Protein AF-A0A521UE80-F1 (afdb_monomer_lite)

Structure (mmCIF, N/CA/C/O backbone):
data_AF-A0A521UE80-F1
#
_entry.id   AF-A0A521UE80-F1
#
loop_
_atom_site.group_PDB
_atom_site.id
_atom_site.type_symbol
_atom_site.label_atom_id
_atom_site.label_alt_id
_atom_site.label_comp_id
_atom_site.label_asym_id
_atom_site.label_entity_id
_atom_site.label_seq_id
_atom_site.pdbx_PDB_ins_code
_atom_site.Cartn_x
_atom_site.Cartn_y
_atom_site.Cartn_z
_atom_site.occupancy
_atom_site.B_iso_or_equiv
_atom_site.auth_seq_id
_atom_site.auth_comp_id
_atom_site.auth_asym_id
_atom_site.auth_atom_id
_atom_site.pdbx_PDB_model_num
ATOM 1 N N . MET A 1 1 ? 1.026 -12.542 -20.768 1.00 63.84 1 MET A N 1
ATOM 2 C CA . MET A 1 1 ? 2.458 -12.215 -20.539 1.00 63.84 1 MET A CA 1
ATOM 3 C C . MET A 1 1 ? 3.166 -12.193 -21.884 1.00 63.84 1 MET A C 1
ATOM 5 O O . MET A 1 1 ? 2.679 -12.837 -22.796 1.00 63.84 1 MET A O 1
ATOM 9 N N . CYS A 1 2 ? 4.271 -11.458 -22.029 1.00 78.62 2 CYS A N 1
ATOM 10 C CA . CYS A 1 2 ? 4.965 -11.307 -23.316 1.00 78.62 2 CYS A CA 1
ATOM 11 C C . CYS A 1 2 ? 5.763 -12.543 -23.753 1.00 78.62 2 CYS A C 1
ATOM 13 O O . CYS A 1 2 ? 6.238 -12.555 -24.875 1.00 78.62 2 CYS A O 1
ATOM 15 N N . GLY A 1 3 ? 5.948 -13.547 -22.889 1.00 82.38 3 GLY A N 1
ATOM 16 C CA . GLY A 1 3 ? 6.651 -14.791 -23.226 1.00 82.38 3 GLY A CA 1
ATOM 17 C C . GLY A 1 3 ? 8.172 -14.670 -23.409 1.00 82.38 3 GLY A C 1
ATOM 18 O O . GLY A 1 3 ? 8.773 -15.603 -23.921 1.00 82.38 3 GLY A O 1
ATOM 19 N N . GLY A 1 4 ? 8.795 -13.539 -23.057 1.00 85.44 4 GLY A N 1
ATOM 20 C CA . GLY A 1 4 ? 10.260 -13.382 -22.989 1.00 85.44 4 GLY A CA 1
ATOM 21 C C . GLY A 1 4 ? 10.816 -13.608 -21.578 1.00 85.44 4 GLY A C 1
ATOM 22 O O . GLY A 1 4 ? 10.038 -13.725 -20.620 1.00 85.44 4 GLY A O 1
ATOM 23 N N . ARG A 1 5 ? 12.150 -13.641 -21.433 1.00 90.81 5 ARG A N 1
ATOM 24 C CA . ARG A 1 5 ? 12.807 -13.759 -20.122 1.00 90.81 5 ARG A CA 1
ATOM 25 C C . ARG A 1 5 ? 12.512 -12.509 -19.295 1.00 90.81 5 ARG A C 1
ATOM 27 O O . ARG A 1 5 ? 12.363 -11.399 -19.806 1.00 90.81 5 ARG A O 1
ATOM 34 N N . LEU A 1 6 ? 12.404 -12.696 -17.983 1.00 92.81 6 LEU A N 1
ATOM 35 C CA . LEU A 1 6 ? 12.147 -11.615 -17.040 1.00 92.81 6 LEU A CA 1
ATOM 36 C C . LEU A 1 6 ? 13.451 -11.164 -16.371 1.00 92.81 6 LEU A C 1
ATOM 38 O O . LEU A 1 6 ? 14.075 -11.938 -15.647 1.00 92.81 6 LEU A O 1
ATOM 42 N N . HIS A 1 7 ? 13.828 -9.898 -16.560 1.00 91.25 7 HIS A N 1
ATOM 43 C CA . HIS A 1 7 ? 14.944 -9.266 -15.850 1.00 91.25 7 HIS A CA 1
ATOM 44 C C . HIS A 1 7 ? 14.459 -8.479 -14.635 1.00 91.25 7 HIS A C 1
ATOM 46 O O . HIS A 1 7 ? 13.379 -7.882 -14.645 1.00 91.25 7 HIS A O 1
ATOM 52 N N . ARG A 1 8 ? 15.275 -8.454 -13.572 1.00 93.06 8 ARG A N 1
ATOM 53 C CA . ARG A 1 8 ? 15.002 -7.661 -12.366 1.00 93.06 8 ARG A CA 1
ATOM 54 C C . ARG A 1 8 ? 14.952 -6.178 -12.731 1.00 93.06 8 ARG A C 1
ATOM 56 O O . ARG A 1 8 ? 15.932 -5.617 -13.200 1.00 93.06 8 ARG A O 1
ATOM 63 N N . ALA A 1 9 ? 13.824 -5.536 -12.455 1.00 92.56 9 ALA A N 1
ATOM 64 C CA . ALA A 1 9 ? 13.561 -4.148 -12.820 1.00 92.56 9 ALA A CA 1
ATOM 65 C C . ALA A 1 9 ? 12.921 -3.382 -11.651 1.00 92.56 9 ALA A C 1
ATOM 67 O O . ALA A 1 9 ? 11.844 -2.790 -11.785 1.00 92.56 9 ALA A O 1
ATOM 68 N N . ASN A 1 10 ? 13.570 -3.418 -10.483 1.00 92.69 10 ASN A N 1
ATOM 69 C CA . ASN A 1 10 ? 13.118 -2.717 -9.279 1.00 92.69 10 ASN A CA 1
ATOM 70 C C . ASN A 1 10 ? 13.086 -1.201 -9.505 1.00 92.69 10 ASN A C 1
ATOM 72 O O . ASN A 1 10 ? 13.995 -0.649 -10.119 1.00 92.69 10 ASN A O 1
ATOM 76 N N . TYR A 1 11 ? 12.086 -0.513 -8.959 1.00 90.06 11 TYR A N 1
ATOM 77 C CA . TYR A 1 11 ? 11.921 0.929 -9.163 1.00 90.06 11 TYR A CA 1
ATOM 78 C C . TYR A 1 11 ? 11.484 1.648 -7.879 1.00 90.06 11 TYR A C 1
ATOM 80 O O . TYR A 1 11 ? 10.859 1.022 -7.014 1.00 90.06 11 TYR A O 1
ATOM 88 N N . PRO A 1 12 ? 11.811 2.944 -7.720 1.00 90.00 12 PRO A N 1
ATOM 89 C CA . PRO A 1 12 ? 11.446 3.700 -6.530 1.00 90.00 12 PRO A CA 1
ATOM 90 C C . PRO A 1 12 ? 9.928 3.856 -6.417 1.00 90.00 12 PRO A C 1
ATOM 92 O O . PRO A 1 12 ? 9.208 4.077 -7.396 1.00 90.00 12 PRO A O 1
ATOM 95 N N . ARG A 1 13 ? 9.419 3.736 -5.196 1.00 88.44 13 ARG A N 1
ATOM 96 C CA . ARG A 1 13 ? 8.014 3.936 -4.867 1.00 88.44 13 ARG A CA 1
ATOM 97 C C . ARG A 1 13 ? 7.908 4.392 -3.421 1.00 88.44 13 ARG A C 1
ATOM 99 O O . ARG A 1 13 ? 8.268 3.639 -2.531 1.00 88.44 13 ARG A O 1
ATOM 106 N N . LYS A 1 14 ? 7.381 5.595 -3.184 1.00 83.94 14 LYS A N 1
ATOM 107 C CA . LYS A 1 14 ? 7.153 6.121 -1.830 1.00 83.94 14 LYS A CA 1
ATOM 108 C C . LYS A 1 14 ? 5.941 5.417 -1.200 1.00 83.94 14 LYS A C 1
ATOM 110 O O . LYS A 1 14 ? 4.820 5.665 -1.665 1.00 83.94 14 LYS A O 1
ATOM 115 N N . PRO A 1 15 ? 6.120 4.533 -0.201 1.00 81.88 15 PRO A N 1
ATOM 116 C CA . PRO A 1 15 ? 4.988 3.913 0.461 1.00 81.88 15 PRO A CA 1
ATOM 117 C C . PRO A 1 15 ? 4.237 4.962 1.289 1.00 81.88 15 PRO A C 1
ATOM 119 O O . PRO A 1 15 ? 4.838 5.759 2.006 1.00 81.88 15 PRO A O 1
ATOM 122 N N . ARG A 1 16 ? 2.908 4.979 1.195 1.00 78.19 16 ARG A N 1
ATOM 123 C CA . ARG A 1 16 ? 2.048 5.745 2.106 1.00 78.19 16 ARG A CA 1
ATOM 124 C C . ARG A 1 16 ? 1.679 4.850 3.282 1.00 78.19 16 ARG A C 1
ATOM 126 O O . ARG A 1 16 ? 1.324 3.691 3.068 1.00 78.19 16 ARG A O 1
ATOM 133 N N . GLY A 1 17 ? 1.713 5.386 4.498 1.00 69.19 17 GLY A N 1
ATOM 134 C CA . GLY A 1 17 ? 1.419 4.592 5.689 1.00 69.19 17 GLY A CA 1
ATOM 135 C C . GLY A 1 17 ? 2.582 3.735 6.178 1.00 69.19 17 GLY A C 1
ATOM 136 O O . GLY A 1 17 ? 2.338 2.749 6.850 1.00 69.19 17 GLY A O 1
ATOM 137 N N . SER A 1 18 ? 3.823 4.034 5.796 1.00 73.56 18 SER A N 1
ATOM 138 C CA . SER A 1 18 ? 4.993 3.311 6.302 1.00 73.56 18 SER A CA 1
ATOM 139 C C . SER A 1 18 ? 5.451 3.948 7.614 1.00 73.56 18 SER A C 1
ATOM 141 O O . SER A 1 18 ? 5.783 5.134 7.579 1.00 73.56 18 SER A O 1
ATOM 143 N N . PRO A 1 19 ? 5.499 3.216 8.744 1.00 68.81 19 PRO A N 1
ATOM 144 C CA . PRO A 1 19 ? 6.182 3.689 9.944 1.00 68.81 19 PRO A CA 1
ATOM 145 C C . PRO A 1 19 ? 7.617 4.107 9.620 1.00 68.81 19 PRO A C 1
ATOM 147 O O . PRO A 1 19 ? 8.273 3.453 8.807 1.00 68.81 19 PRO A O 1
ATOM 150 N N . ALA A 1 20 ? 8.116 5.154 10.280 1.00 70.31 20 ALA A N 1
ATOM 151 C CA . ALA A 1 20 ? 9.488 5.637 10.092 1.00 70.31 20 ALA A CA 1
ATOM 152 C C . ALA A 1 20 ? 10.551 4.563 10.402 1.00 70.31 20 ALA A C 1
ATOM 154 O O . ALA A 1 20 ? 11.634 4.586 9.833 1.00 70.31 20 ALA A O 1
ATOM 155 N N . ALA A 1 21 ? 10.212 3.587 11.252 1.00 69.44 21 ALA A N 1
ATOM 156 C CA . ALA A 1 21 ? 11.067 2.449 11.585 1.00 69.44 21 ALA A CA 1
ATOM 157 C C . ALA A 1 21 ? 11.296 1.471 10.414 1.00 69.44 21 ALA A C 1
ATOM 159 O O . ALA A 1 21 ? 12.202 0.642 10.472 1.00 69.44 21 ALA A O 1
ATOM 160 N N . LEU A 1 22 ? 10.481 1.525 9.354 1.00 70.69 22 LEU A N 1
ATOM 161 C CA . LEU A 1 22 ? 10.716 0.713 8.164 1.00 70.69 22 LEU A CA 1
ATOM 162 C C . LEU A 1 22 ? 11.816 1.370 7.326 1.00 70.69 22 LEU A C 1
ATOM 164 O O . LEU A 1 22 ? 11.622 2.446 6.767 1.00 70.69 22 LEU A O 1
ATOM 168 N N . GLY A 1 23 ? 12.969 0.701 7.256 1.00 76.94 23 GLY A N 1
ATOM 169 C CA . GLY A 1 23 ? 14.173 1.192 6.589 1.00 76.94 23 GLY A CA 1
ATOM 170 C C . GLY A 1 23 ? 14.006 1.543 5.098 1.00 76.94 23 GLY A C 1
ATOM 171 O O . GLY A 1 23 ? 12.981 1.246 4.470 1.00 76.94 23 GLY A O 1
ATOM 172 N N . PRO A 1 24 ? 15.045 2.143 4.489 1.00 79.50 24 PRO A N 1
ATOM 173 C CA . PRO A 1 24 ? 14.976 2.780 3.169 1.00 79.50 24 PRO A CA 1
ATOM 174 C C . PRO A 1 24 ? 14.596 1.820 2.041 1.00 79.50 24 PRO A C 1
ATOM 176 O O . PRO A 1 24 ? 14.010 2.238 1.038 1.00 79.50 24 PRO A O 1
ATOM 179 N N . ASP A 1 25 ? 14.851 0.522 2.215 1.00 81.31 25 ASP A N 1
ATOM 180 C CA . ASP A 1 25 ? 14.497 -0.487 1.230 1.00 81.31 25 ASP A CA 1
ATOM 181 C C . ASP A 1 25 ? 13.013 -0.404 0.854 1.00 81.31 25 ASP A C 1
ATOM 183 O O . ASP A 1 25 ? 12.656 -0.645 -0.309 1.00 81.31 25 ASP A O 1
ATOM 187 N N . TYR A 1 26 ? 12.121 -0.091 1.805 1.00 81.62 26 TYR A N 1
ATOM 188 C CA . TYR A 1 26 ? 10.669 -0.029 1.579 1.00 81.62 26 TYR A CA 1
ATOM 189 C C . TYR A 1 26 ? 10.262 1.076 0.591 1.00 81.62 26 TYR A C 1
ATOM 191 O O . TYR A 1 26 ? 9.153 1.042 0.058 1.00 81.62 26 TYR A O 1
ATOM 199 N N . GLY A 1 27 ? 11.189 1.978 0.252 1.00 86.06 27 GLY A N 1
ATOM 200 C CA . GLY A 1 27 ? 11.088 2.932 -0.848 1.00 86.06 27 GLY A CA 1
ATOM 201 C C . GLY A 1 27 ? 11.277 2.335 -2.249 1.00 86.06 27 GLY A C 1
ATOM 202 O O . GLY A 1 27 ? 11.250 3.082 -3.225 1.00 86.06 27 GLY A O 1
ATOM 203 N N . ARG A 1 28 ? 11.479 1.017 -2.401 1.00 88.88 28 ARG A N 1
ATOM 204 C CA . ARG A 1 28 ? 11.637 0.338 -3.704 1.00 88.88 28 ARG A CA 1
ATOM 205 C C . ARG A 1 28 ? 10.597 -0.763 -3.888 1.00 88.88 28 ARG A C 1
ATOM 207 O O . ARG A 1 28 ? 10.424 -1.619 -3.020 1.00 88.88 28 ARG A O 1
ATOM 214 N N . ARG A 1 29 ? 9.937 -0.788 -5.050 1.00 90.19 29 ARG A N 1
ATOM 215 C CA . ARG A 1 29 ? 9.034 -1.869 -5.469 1.00 90.19 29 ARG A CA 1
ATOM 216 C C . ARG A 1 29 ? 9.795 -2.880 -6.314 1.00 90.19 29 ARG A C 1
ATOM 218 O O . ARG A 1 29 ? 10.443 -2.512 -7.295 1.00 90.19 29 ARG A O 1
ATOM 225 N N . PHE A 1 30 ? 9.700 -4.150 -5.930 1.00 90.88 30 PHE A N 1
ATOM 226 C CA . PHE A 1 30 ? 10.292 -5.243 -6.692 1.00 90.88 30 PHE A CA 1
ATOM 227 C C . PHE A 1 30 ? 9.412 -5.584 -7.886 1.00 90.88 30 PHE A C 1
ATOM 229 O O . PHE A 1 30 ? 8.190 -5.650 -7.767 1.00 90.88 30 PHE A O 1
ATOM 236 N N . SER A 1 31 ? 10.028 -5.717 -9.053 1.00 91.81 31 SER A N 1
ATOM 237 C CA . SER A 1 31 ? 9.326 -5.892 -10.320 1.00 91.81 31 SER A CA 1
ATOM 238 C C . SE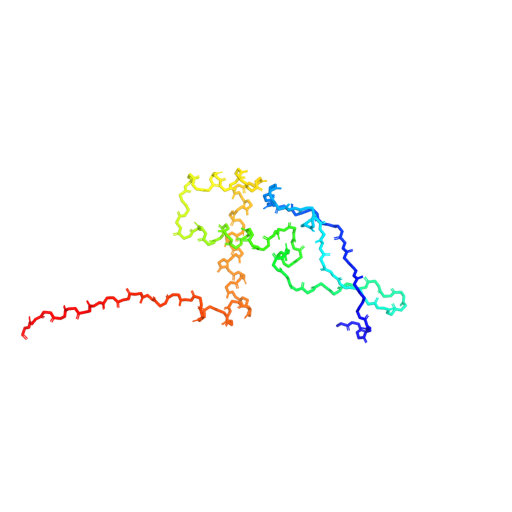R A 1 31 ? 10.260 -6.504 -11.353 1.00 91.81 31 SER A C 1
ATOM 240 O O . SER A 1 31 ? 11.480 -6.484 -11.177 1.00 91.81 31 SER A O 1
ATOM 242 N N . PHE A 1 32 ? 9.680 -6.999 -12.439 1.00 92.75 32 PHE A N 1
ATOM 243 C CA . PHE A 1 32 ? 10.411 -7.527 -13.578 1.00 92.75 32 PHE A CA 1
ATOM 244 C C . PHE A 1 32 ? 10.016 -6.802 -14.863 1.00 92.75 32 PHE A C 1
ATOM 246 O O . PHE A 1 32 ? 8.871 -6.357 -14.987 1.00 92.75 32 PHE A O 1
ATOM 253 N N . CYS A 1 33 ? 10.934 -6.697 -15.823 1.00 92.00 33 CYS A N 1
ATOM 254 C CA . CYS A 1 33 ? 10.614 -6.311 -17.198 1.00 92.00 33 CYS A CA 1
ATOM 255 C C . CYS A 1 33 ? 10.941 -7.450 -18.161 1.00 92.00 33 CYS A C 1
ATOM 257 O O . CYS A 1 33 ? 11.751 -8.322 -17.850 1.00 92.00 33 CYS A O 1
ATOM 259 N N . CYS A 1 34 ? 10.274 -7.437 -19.310 1.00 91.38 34 CYS A N 1
ATOM 260 C CA . CYS A 1 34 ? 10.607 -8.330 -20.410 1.00 91.38 34 CYS A CA 1
ATOM 261 C C . CYS A 1 34 ? 11.963 -7.939 -21.015 1.00 91.38 34 CYS A C 1
ATOM 263 O O . CYS A 1 34 ? 12.278 -6.751 -21.069 1.00 91.38 34 CYS A O 1
ATOM 265 N N . ASP A 1 35 ? 12.722 -8.931 -21.464 1.00 88.50 35 ASP A N 1
ATOM 266 C CA . ASP A 1 35 ? 13.994 -8.781 -22.182 1.00 88.50 35 ASP A CA 1
ATOM 267 C C . ASP A 1 35 ? 13.845 -8.471 -23.678 1.00 88.50 35 ASP A C 1
ATOM 269 O O . ASP A 1 35 ? 14.757 -7.910 -24.273 1.00 88.50 35 ASP A O 1
ATOM 273 N N . ARG A 1 36 ? 12.706 -8.839 -24.281 1.00 88.75 36 ARG A N 1
ATOM 274 C CA . ARG A 1 36 ? 12.420 -8.611 -25.702 1.00 88.75 36 ARG A CA 1
ATOM 275 C C . ARG A 1 36 ? 12.660 -7.161 -26.092 1.00 88.75 36 ARG A C 1
ATOM 277 O O . ARG A 1 36 ? 12.208 -6.247 -25.394 1.00 88.75 36 ARG A O 1
ATOM 284 N N . ASP A 1 37 ? 13.289 -6.988 -27.246 1.00 86.19 37 ASP A N 1
ATOM 285 C CA . ASP A 1 37 ? 13.622 -5.672 -27.764 1.00 86.19 37 ASP A CA 1
ATOM 286 C C . ASP A 1 37 ? 12.368 -4.784 -27.873 1.00 86.19 37 ASP A C 1
ATOM 288 O O . ASP A 1 37 ? 11.263 -5.257 -28.157 1.00 86.19 37 ASP A O 1
ATOM 292 N N . ALA A 1 38 ? 12.517 -3.511 -27.507 1.00 85.44 38 ALA A N 1
ATOM 293 C CA . ALA A 1 38 ? 11.445 -2.524 -27.318 1.00 85.44 38 ALA A CA 1
ATOM 294 C C . ALA A 1 38 ? 10.310 -2.876 -26.311 1.00 85.44 38 ALA A C 1
ATOM 296 O O . ALA A 1 38 ? 9.419 -2.054 -26.061 1.00 85.44 38 ALA A O 1
ATOM 297 N N . CYS A 1 39 ? 10.310 -4.039 -25.645 1.00 86.19 39 CYS A N 1
ATOM 298 C CA . CYS A 1 39 ? 9.226 -4.434 -24.741 1.00 86.19 39 CYS A CA 1
ATOM 299 C C . CYS A 1 39 ? 9.393 -3.871 -23.317 1.00 86.19 39 CYS A C 1
ATOM 301 O O . CYS A 1 39 ? 9.973 -4.487 -22.427 1.00 86.19 39 CYS A O 1
ATOM 303 N N . ARG A 1 40 ? 8.744 -2.738 -23.021 1.00 81.88 40 ARG A N 1
ATOM 304 C CA . ARG A 1 40 ? 8.761 -2.108 -21.677 1.00 81.88 40 ARG A CA 1
ATOM 305 C C . ARG A 1 40 ? 7.683 -2.614 -20.709 1.00 81.88 40 ARG A C 1
ATOM 307 O O . ARG A 1 40 ? 7.462 -2.018 -19.651 1.00 81.88 40 ARG A O 1
ATOM 314 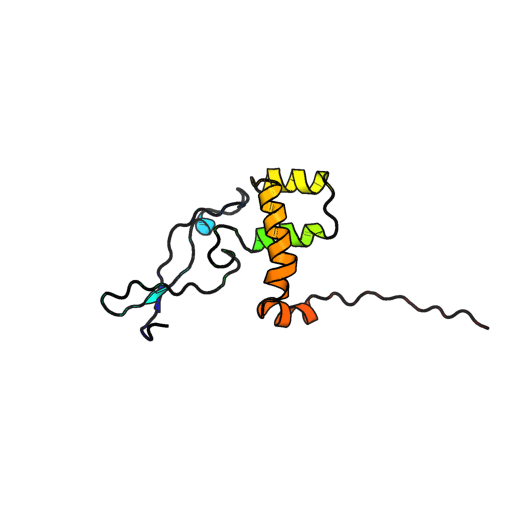N N . LYS A 1 41 ? 6.994 -3.711 -21.045 1.00 87.88 41 LYS A N 1
ATOM 315 C CA . LYS A 1 41 ? 5.952 -4.295 -20.185 1.00 87.88 41 LYS A CA 1
ATOM 316 C C . LYS A 1 41 ? 6.564 -4.827 -18.886 1.00 87.88 41 LYS A C 1
ATOM 318 O O . LYS A 1 41 ? 7.545 -5.571 -18.898 1.00 87.88 41 LYS A O 1
ATOM 323 N N . ARG A 1 42 ? 5.957 -4.445 -17.758 1.00 89.50 42 ARG A N 1
ATOM 324 C CA . ARG A 1 42 ? 6.374 -4.866 -16.416 1.00 89.50 42 ARG A CA 1
ATOM 325 C C . ARG A 1 42 ? 5.473 -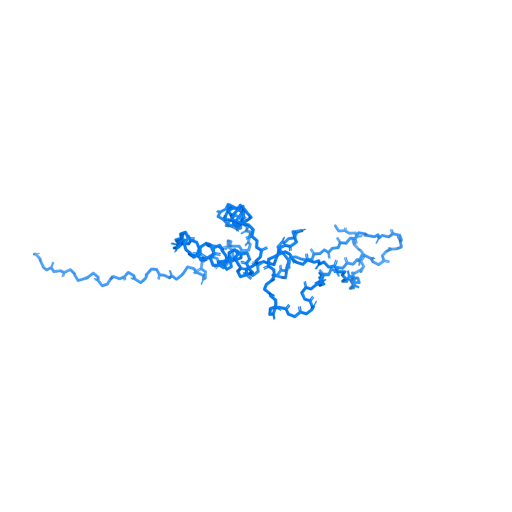5.968 -15.881 1.00 89.50 42 ARG A C 1
ATOM 327 O O . ARG A 1 42 ? 4.252 -5.830 -15.878 1.00 89.50 42 ARG A O 1
ATOM 334 N N . THR A 1 43 ? 6.093 -6.993 -15.317 1.00 89.69 43 THR A N 1
ATOM 335 C CA . THR A 1 43 ? 5.423 -8.066 -14.584 1.00 89.69 43 THR A CA 1
ATOM 336 C C . THR A 1 43 ? 5.761 -7.890 -13.114 1.00 89.69 43 THR A C 1
ATOM 338 O O . THR A 1 43 ? 6.863 -8.207 -12.677 1.00 89.69 43 THR A O 1
ATOM 341 N N . THR A 1 44 ? 4.833 -7.330 -12.338 1.00 88.56 44 THR A N 1
ATOM 342 C CA . THR A 1 44 ? 5.041 -7.183 -10.892 1.00 88.56 44 THR A CA 1
ATOM 343 C C . THR A 1 44 ? 4.279 -8.277 -10.158 1.00 88.56 44 THR A C 1
ATOM 345 O O . THR A 1 44 ? 3.046 -8.223 -10.172 1.00 88.56 44 THR A O 1
ATOM 348 N N . PRO A 1 45 ? 4.963 -9.247 -9.528 1.00 83.50 45 PRO A N 1
ATOM 349 C CA . PRO A 1 45 ? 4.276 -10.257 -8.740 1.00 83.50 45 PRO A CA 1
ATOM 350 C C . PRO A 1 45 ? 3.592 -9.612 -7.522 1.00 83.50 45 PRO A C 1
ATOM 352 O O . PRO A 1 45 ? 4.048 -8.571 -7.024 1.00 83.50 45 PRO A O 1
ATOM 355 N N . PRO A 1 46 ? 2.505 -10.213 -7.012 1.00 81.81 46 PRO A N 1
ATOM 356 C CA . PRO A 1 46 ? 1.967 -9.864 -5.705 1.00 81.81 46 PRO A CA 1
ATOM 357 C C . PRO A 1 46 ? 3.055 -9.985 -4.628 1.00 81.81 46 PRO A C 1
ATOM 359 O O . PRO A 1 46 ? 3.840 -10.928 -4.635 1.00 81.81 46 PRO A O 1
ATOM 362 N N . SER A 1 47 ? 3.117 -9.029 -3.702 1.00 78.94 47 SER A N 1
ATOM 363 C CA . SER A 1 47 ? 4.058 -9.063 -2.576 1.00 78.94 47 SER A CA 1
ATOM 364 C C . SER A 1 47 ? 3.441 -8.403 -1.347 1.00 78.94 47 SER A C 1
ATOM 366 O O . SER A 1 47 ? 2.574 -7.541 -1.479 1.00 78.94 47 SER A O 1
ATOM 368 N N . MET A 1 48 ? 3.919 -8.745 -0.146 1.00 75.44 48 MET A N 1
ATOM 369 C CA . MET A 1 48 ? 3.487 -8.050 1.078 1.00 75.44 48 MET A CA 1
ATOM 370 C C . MET A 1 48 ? 4.058 -6.629 1.195 1.00 75.44 48 MET A C 1
ATOM 372 O O . MET A 1 48 ? 3.568 -5.807 1.972 1.00 75.44 48 MET A O 1
ATOM 376 N N . ARG A 1 49 ? 5.081 -6.314 0.394 1.00 82.31 49 ARG A N 1
ATOM 377 C CA . ARG A 1 49 ? 5.702 -4.993 0.370 1.00 82.31 49 ARG A CA 1
ATOM 378 C C . ARG A 1 49 ? 4.755 -3.933 -0.169 1.00 82.31 49 ARG A C 1
ATOM 380 O O . ARG A 1 49 ? 4.691 -2.859 0.395 1.00 82.31 49 ARG A O 1
ATOM 387 N N . PHE A 1 50 ? 4.003 -4.220 -1.227 1.00 83.00 50 PHE A N 1
ATOM 388 C CA . PHE A 1 50 ? 3.015 -3.287 -1.772 1.00 83.00 50 PHE A CA 1
ATOM 389 C C . PHE A 1 50 ? 1.714 -4.015 -2.062 1.00 83.00 50 PHE A C 1
ATOM 391 O O . PHE A 1 50 ? 1.707 -5.031 -2.756 1.00 83.00 50 PHE A O 1
ATOM 398 N N . LEU A 1 51 ? 0.608 -3.453 -1.582 1.00 81.44 51 LEU A N 1
ATOM 399 C CA . LEU A 1 51 ? -0.723 -3.992 -1.803 1.00 81.44 51 LEU A CA 1
ATOM 400 C C . LEU A 1 51 ? -1.125 -3.854 -3.275 1.00 81.44 51 LEU A C 1
ATOM 402 O O . LEU A 1 51 ? -1.626 -2.815 -3.710 1.00 81.44 51 LEU A O 1
ATOM 406 N N . GLY A 1 52 ? -0.888 -4.899 -4.068 1.00 79.12 52 GLY A N 1
ATOM 407 C CA . GLY A 1 52 ? -1.142 -4.865 -5.506 1.00 79.12 52 GLY A CA 1
ATOM 408 C C . GLY A 1 52 ? -0.460 -3.656 -6.153 1.00 79.12 52 GLY A C 1
ATOM 409 O O . GLY A 1 52 ? 0.715 -3.396 -5.901 1.00 79.12 52 GLY A O 1
ATOM 410 N N . ARG A 1 53 ? -1.198 -2.896 -6.974 1.00 77.88 53 ARG A N 1
ATOM 411 C CA . ARG A 1 53 ? -0.719 -1.659 -7.631 1.00 77.88 53 ARG A CA 1
ATOM 412 C C . ARG A 1 53 ? -0.740 -0.407 -6.736 1.00 77.88 53 ARG A C 1
ATOM 414 O O . ARG A 1 53 ? -0.359 0.670 -7.195 1.00 77.88 53 ARG A O 1
ATOM 421 N N . HIS A 1 54 ? -1.198 -0.522 -5.490 1.00 77.56 54 HIS A N 1
ATOM 422 C CA . HIS A 1 54 ? -1.313 0.610 -4.575 1.00 77.56 54 HIS A CA 1
ATOM 423 C C . HIS A 1 54 ? 0.038 0.990 -3.957 1.00 77.56 54 HIS A C 1
ATOM 425 O O . HIS A 1 54 ? 0.999 0.226 -3.955 1.00 77.56 54 HIS A O 1
ATOM 431 N N . VAL A 1 55 ? 0.094 2.203 -3.409 1.00 79.31 55 VAL A N 1
ATOM 432 C CA 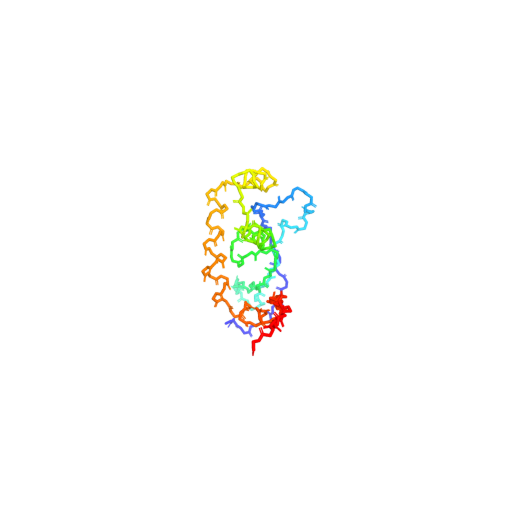. VAL A 1 55 ? 1.258 2.741 -2.683 1.00 79.31 55 VAL A CA 1
ATOM 433 C C . VAL A 1 55 ? 1.275 2.340 -1.205 1.00 79.31 55 VAL A C 1
ATOM 435 O O . VAL A 1 55 ? 2.070 2.872 -0.447 1.00 79.31 55 VAL A O 1
ATOM 438 N N . TYR A 1 56 ? 0.388 1.449 -0.769 1.00 79.12 56 TYR A N 1
ATOM 439 C CA . TYR A 1 56 ? 0.262 1.058 0.635 1.00 79.12 56 TYR A CA 1
ATOM 440 C C . TYR A 1 56 ? 1.032 -0.232 0.904 1.00 79.12 56 TYR A C 1
ATOM 442 O O . TYR A 1 56 ? 0.966 -1.159 0.092 1.00 79.12 56 TYR A O 1
ATOM 450 N N . LEU A 1 57 ? 1.728 -0.304 2.041 1.00 82.56 57 LEU A N 1
ATOM 451 C CA . LEU A 1 57 ? 2.351 -1.549 2.487 1.00 82.56 57 LEU A CA 1
ATOM 452 C C . LEU A 1 57 ? 1.256 -2.543 2.882 1.00 82.56 57 LEU A C 1
ATOM 454 O O . LEU A 1 57 ? 0.376 -2.203 3.677 1.00 82.56 57 LEU A O 1
ATOM 458 N N . ALA A 1 58 ? 1.293 -3.763 2.342 1.00 74.38 58 ALA A N 1
ATOM 459 C CA . ALA A 1 58 ? 0.232 -4.735 2.604 1.00 74.38 58 ALA A CA 1
ATOM 460 C C . ALA A 1 58 ? 0.219 -5.157 4.079 1.00 74.38 58 ALA A C 1
ATOM 462 O O . ALA A 1 58 ? -0.853 -5.264 4.657 1.00 74.38 58 ALA A O 1
ATOM 463 N N . ALA A 1 59 ? 1.386 -5.311 4.713 1.00 71.38 59 ALA A N 1
ATOM 464 C CA . ALA A 1 59 ? 1.483 -5.656 6.133 1.00 71.38 59 ALA A CA 1
ATOM 465 C C . ALA A 1 59 ? 0.826 -4.605 7.045 1.00 71.38 59 ALA A C 1
ATOM 467 O O . ALA A 1 59 ? 0.025 -4.943 7.911 1.00 71.38 59 ALA A O 1
ATOM 468 N N . VAL A 1 60 ? 1.089 -3.317 6.800 1.00 74.12 60 VAL A N 1
ATOM 469 C CA . VAL A 1 60 ? 0.437 -2.215 7.526 1.00 74.12 60 VAL A CA 1
ATOM 470 C C . VAL A 1 60 ? -1.069 -2.234 7.298 1.00 74.12 60 VAL A C 1
ATOM 472 O O . VAL A 1 60 ? -1.858 -2.058 8.223 1.00 74.12 60 VAL A O 1
ATOM 475 N N . PHE A 1 61 ? -1.471 -2.441 6.050 1.00 73.00 61 PHE A N 1
ATOM 476 C CA . PHE A 1 61 ? -2.869 -2.509 5.676 1.00 73.00 61 PHE A CA 1
ATOM 477 C C . PHE A 1 61 ? -3.599 -3.660 6.390 1.00 73.00 61 PHE A C 1
ATOM 479 O O . PHE A 1 61 ? -4.713 -3.469 6.885 1.00 73.00 61 PHE A O 1
ATOM 486 N N . VAL A 1 62 ? -2.966 -4.835 6.454 1.00 70.06 62 VAL A N 1
ATOM 487 C CA . VAL A 1 62 ? -3.447 -6.026 7.164 1.00 70.06 62 VAL A CA 1
ATOM 488 C C . VAL A 1 62 ? -3.546 -5.726 8.653 1.00 70.06 62 VAL A C 1
ATOM 490 O O . VAL A 1 62 ? -4.623 -5.888 9.211 1.00 70.06 62 VAL A O 1
ATOM 493 N N . LEU A 1 63 ? -2.489 -5.198 9.279 1.00 70.50 63 LEU A N 1
ATOM 494 C CA . LEU A 1 63 ? -2.473 -4.840 10.701 1.00 70.50 63 LEU A CA 1
ATOM 495 C C . LEU A 1 63 ? -3.595 -3.847 11.041 1.00 70.50 63 LEU A C 1
ATOM 497 O O . LEU A 1 63 ? -4.404 -4.094 11.931 1.00 70.50 63 LEU A O 1
ATOM 501 N N . ALA A 1 64 ? -3.728 -2.772 10.260 1.00 68.81 64 ALA A N 1
ATOM 502 C CA . ALA A 1 64 ? -4.793 -1.782 10.416 1.00 68.81 64 ALA A CA 1
ATOM 503 C C . ALA A 1 64 ? -6.204 -2.364 10.230 1.00 68.81 64 ALA A C 1
ATOM 505 O O . ALA A 1 64 ? -7.191 -1.815 10.729 1.00 68.81 64 ALA A O 1
ATOM 506 N N . SER A 1 65 ? -6.326 -3.454 9.476 1.00 65.25 65 SER A N 1
ATOM 507 C CA . SER A 1 65 ? -7.601 -4.119 9.228 1.00 65.25 65 SER A CA 1
ATOM 508 C C . SER A 1 65 ? -7.915 -5.205 10.253 1.00 65.25 65 SER A C 1
ATOM 510 O O . SER A 1 65 ? -9.062 -5.286 10.677 1.00 65.25 65 SER A O 1
ATOM 512 N N . ALA A 1 66 ? -6.914 -5.941 10.729 1.00 63.16 66 ALA A N 1
ATOM 513 C CA . ALA A 1 66 ? -7.024 -6.919 11.806 1.00 63.16 66 ALA A CA 1
ATOM 514 C C . ALA A 1 66 ? -7.336 -6.245 13.151 1.00 63.16 66 ALA A C 1
ATOM 516 O O . ALA A 1 66 ? -8.241 -6.672 13.864 1.00 63.16 66 ALA A O 1
ATOM 517 N N . MET A 1 67 ? -6.704 -5.101 13.445 1.00 62.09 67 MET A N 1
ATOM 518 C CA . MET A 1 67 ? -6.981 -4.305 14.652 1.00 62.09 67 MET A CA 1
ATOM 519 C C . MET A 1 67 ? -8.422 -3.766 14.717 1.00 62.09 67 MET A C 1
ATOM 521 O O . MET A 1 67 ? -8.840 -3.215 15.736 1.00 62.09 67 MET A O 1
ATOM 525 N N . ARG A 1 68 ? -9.211 -3.920 13.644 1.00 55.41 68 ARG A N 1
ATOM 526 C CA . ARG A 1 68 ? -10.570 -3.385 13.531 1.00 55.41 68 ARG A CA 1
ATOM 527 C C . ARG A 1 68 ? -11.706 -4.256 13.999 1.00 55.41 68 ARG A C 1
ATOM 529 O O . ARG A 1 68 ? -12.808 -3.724 14.103 1.00 55.41 68 ARG A O 1
ATOM 536 N N . HIS A 1 69 ? -11.449 -5.503 14.358 1.00 55.91 69 HIS A N 1
ATOM 537 C CA . HIS A 1 69 ? -12.434 -6.278 15.107 1.00 55.91 69 HIS A CA 1
ATOM 538 C C . HIS A 1 69 ? -12.614 -5.757 16.554 1.00 55.91 69 HIS A C 1
ATOM 540 O O . HIS A 1 69 ? -13.503 -6.219 17.251 1.00 55.91 69 HIS A O 1
ATOM 546 N N . GLY A 1 70 ? -11.854 -4.725 16.975 1.00 55.81 70 GLY A N 1
ATOM 547 C CA . GLY A 1 70 ? -12.046 -4.009 18.246 1.00 55.81 70 GLY A CA 1
ATOM 548 C C . GLY A 1 70 ? -11.530 -2.559 18.254 1.00 55.81 70 GLY A C 1
ATOM 549 O O . GLY A 1 70 ? -10.984 -2.099 19.261 1.00 55.81 70 GLY A O 1
ATOM 550 N N . MET A 1 71 ? -11.612 -1.828 17.134 1.00 60.19 71 MET A N 1
ATOM 551 C CA . MET A 1 71 ? -11.028 -0.478 17.037 1.00 60.19 71 MET A CA 1
ATOM 552 C C . MET A 1 71 ? -11.977 0.588 17.590 1.00 60.19 71 MET A C 1
ATOM 554 O O . MET A 1 71 ? -12.830 1.112 16.876 1.00 60.19 71 MET A O 1
ATOM 558 N N . THR A 1 72 ? -11.779 0.945 18.856 1.00 67.25 72 THR A N 1
ATOM 559 C CA . THR A 1 72 ? -12.362 2.154 19.450 1.00 67.25 72 THR A CA 1
ATOM 560 C C . THR A 1 72 ? -11.841 3.412 18.739 1.00 67.25 72 THR A C 1
ATOM 562 O O . THR A 1 72 ? -10.786 3.386 18.092 1.00 67.25 72 THR A O 1
ATOM 565 N N . ALA A 1 73 ? -12.548 4.542 18.866 1.00 72.00 73 ALA A N 1
ATOM 566 C CA . ALA A 1 73 ? -12.128 5.819 18.273 1.00 72.00 73 ALA A CA 1
ATOM 567 C C . ALA A 1 73 ? -10.692 6.212 18.683 1.00 72.00 73 ALA A C 1
ATOM 569 O O . ALA A 1 73 ? -9.919 6.706 17.862 1.00 72.00 73 ALA A O 1
ATOM 570 N N . VAL A 1 74 ? -10.313 5.887 19.922 1.00 73.19 74 VAL A N 1
ATOM 571 C CA . VAL A 1 74 ? -8.971 6.096 20.483 1.00 73.19 74 VAL A CA 1
ATOM 572 C C . VAL A 1 74 ? -7.909 5.277 19.742 1.00 73.19 74 VAL A C 1
ATOM 574 O O . VAL A 1 74 ? -6.876 5.813 19.339 1.00 73.19 74 VAL A O 1
ATOM 577 N N . ARG A 1 75 ? -8.159 3.983 19.501 1.00 71.94 75 ARG A N 1
ATOM 578 C CA . ARG A 1 75 ? -7.233 3.118 18.748 1.00 71.94 75 ARG A CA 1
ATOM 579 C C . ARG A 1 75 ? -7.087 3.587 17.301 1.00 71.94 75 ARG A C 1
ATOM 581 O O . ARG A 1 75 ? -5.980 3.586 16.773 1.00 71.94 75 ARG A O 1
ATOM 588 N N . ALA A 1 76 ? -8.179 4.051 16.689 1.00 73.38 76 ALA A N 1
ATOM 589 C CA . ALA A 1 76 ? -8.151 4.623 15.346 1.00 73.38 76 ALA A CA 1
ATOM 590 C C . ALA A 1 76 ? -7.254 5.870 15.269 1.00 73.38 76 ALA A C 1
ATOM 592 O O . ALA A 1 76 ? -6.457 5.980 14.341 1.00 73.38 76 ALA A O 1
ATOM 593 N N . ALA A 1 77 ? -7.360 6.777 16.246 1.00 77.75 77 ALA A N 1
ATOM 594 C CA . ALA A 1 77 ? -6.554 7.996 16.310 1.00 77.75 77 ALA A CA 1
ATOM 595 C C . ALA A 1 77 ? -5.053 7.694 16.481 1.00 77.75 77 ALA A C 1
ATOM 597 O O . ALA A 1 77 ? -4.223 8.226 15.740 1.00 77.75 77 ALA A O 1
ATOM 598 N N . LYS A 1 78 ? -4.703 6.764 17.382 1.00 76.94 78 LYS A N 1
ATOM 599 C CA . LYS A 1 78 ? -3.313 6.300 17.548 1.00 76.94 78 LYS A CA 1
ATOM 600 C C . LYS A 1 78 ? -2.754 5.720 16.250 1.00 76.94 78 LYS A C 1
ATOM 602 O O . LYS A 1 78 ? -1.638 6.045 15.859 1.00 76.94 78 LYS A O 1
ATOM 607 N N . LEU A 1 79 ? -3.551 4.919 15.543 1.00 75.56 79 LEU A N 1
ATOM 608 C CA . LEU A 1 79 ? -3.130 4.317 14.281 1.00 75.56 79 LEU A CA 1
ATOM 609 C C . LEU A 1 79 ? -2.927 5.359 13.175 1.00 75.56 79 LEU A C 1
ATOM 611 O O . LEU A 1 79 ? -1.976 5.256 12.405 1.00 75.56 79 LEU A O 1
ATOM 615 N N . THR A 1 80 ? -3.797 6.372 13.091 1.00 78.88 80 THR A N 1
ATOM 616 C CA . THR A 1 80 ? -3.619 7.467 12.128 1.00 78.88 80 THR A CA 1
ATOM 617 C C . THR A 1 80 ? -2.348 8.261 12.385 1.00 78.88 80 THR A C 1
ATOM 619 O O . THR A 1 80 ? -1.658 8.594 11.425 1.00 78.88 80 THR A O 1
ATOM 622 N N . ALA A 1 81 ? -2.021 8.516 13.656 1.00 79.12 81 ALA A N 1
ATOM 623 C CA . ALA A 1 81 ? -0.804 9.220 14.042 1.00 79.12 81 ALA A CA 1
ATOM 624 C C . ALA A 1 81 ? 0.442 8.383 13.723 1.00 79.12 81 ALA A C 1
ATOM 626 O O . ALA A 1 81 ? 1.342 8.858 13.040 1.00 79.12 81 ALA A O 1
ATOM 627 N N . TRP A 1 82 ? 0.452 7.111 14.129 1.00 74.44 82 TRP A N 1
ATOM 628 C CA . TRP A 1 82 ? 1.599 6.222 13.931 1.00 74.44 82 TRP A CA 1
ATOM 629 C C . TRP A 1 82 ? 1.899 5.942 12.453 1.00 74.44 82 TRP A C 1
ATOM 631 O O . TRP A 1 82 ? 3.054 5.866 12.045 1.00 74.44 82 TRP A O 1
ATOM 641 N N . LEU A 1 83 ? 0.854 5.809 11.632 1.00 73.38 83 LEU A N 1
ATOM 642 C CA . LEU A 1 83 ? 0.989 5.546 10.200 1.00 73.38 83 LEU A CA 1
ATOM 643 C C . LEU A 1 83 ? 1.069 6.825 9.354 1.00 73.38 83 LEU A C 1
ATOM 645 O O . LEU A 1 83 ? 1.358 6.741 8.163 1.00 73.38 83 LEU A O 1
ATOM 649 N N . GLY A 1 84 ? 0.762 8.000 9.908 1.00 78.38 84 GLY A N 1
ATOM 650 C CA . GLY A 1 84 ? 0.675 9.248 9.143 1.00 78.38 84 GLY A CA 1
ATOM 651 C C . GLY A 1 84 ? -0.393 9.218 8.038 1.00 78.38 84 GLY A C 1
ATOM 652 O O . GLY A 1 84 ? -0.191 9.762 6.952 1.00 78.38 84 GLY A O 1
ATOM 653 N N . VAL A 1 85 ? -1.525 8.538 8.263 1.00 78.19 85 VAL A N 1
ATOM 654 C CA . VAL A 1 85 ? -2.635 8.441 7.291 1.00 78.19 85 VAL A CA 1
ATOM 655 C C . VAL A 1 85 ? -3.951 8.908 7.897 1.00 78.19 85 VAL A C 1
ATOM 657 O O . VAL A 1 85 ? -4.205 8.721 9.079 1.00 78.19 85 VAL A O 1
ATOM 660 N N . SER A 1 86 ? -4.839 9.476 7.079 1.00 82.19 86 SER A N 1
ATOM 661 C CA . SER A 1 86 ? -6.136 9.970 7.559 1.00 82.19 86 SER A CA 1
ATOM 662 C C . SER A 1 86 ? -7.099 8.846 7.970 1.00 82.19 86 SER A C 1
ATOM 664 O O . SER A 1 86 ? -7.073 7.743 7.412 1.00 82.19 86 SER A O 1
ATOM 666 N N . ARG A 1 87 ? -8.056 9.153 8.863 1.00 78.44 87 ARG A N 1
ATOM 667 C CA . ARG A 1 87 ? -9.145 8.226 9.252 1.00 78.44 87 ARG A CA 1
ATOM 668 C C . ARG A 1 87 ? -9.933 7.715 8.040 1.00 78.44 87 ARG A C 1
ATOM 670 O O . ARG A 1 87 ? -10.296 6.542 7.987 1.00 78.44 87 ARG A O 1
ATOM 677 N N . ARG A 1 88 ? -10.146 8.565 7.027 1.00 82.25 88 ARG A N 1
ATOM 678 C CA . ARG A 1 88 ? -10.790 8.190 5.754 1.00 82.25 88 ARG A CA 1
ATOM 679 C C . ARG A 1 88 ? -9.978 7.138 4.991 1.00 82.25 88 ARG A C 1
ATOM 681 O O . ARG A 1 88 ? -10.562 6.207 4.436 1.00 82.25 88 ARG A O 1
ATOM 688 N N . THR A 1 89 ? -8.649 7.266 4.981 1.00 80.44 89 THR A N 1
ATOM 689 C CA . THR A 1 89 ? -7.741 6.289 4.357 1.00 80.44 89 THR A CA 1
ATOM 690 C C . THR A 1 89 ? -7.831 4.947 5.069 1.00 80.44 89 THR A C 1
ATOM 692 O O . THR A 1 89 ? -8.064 3.934 4.408 1.00 80.44 89 THR A O 1
ATOM 695 N N . LEU A 1 90 ? -7.793 4.949 6.407 1.00 78.62 90 LEU A N 1
ATOM 696 C CA . LEU A 1 90 ? -8.043 3.739 7.187 1.00 78.62 90 LEU A CA 1
ATOM 697 C C . LEU A 1 90 ? -9.407 3.138 6.836 1.00 78.62 90 LEU A C 1
ATOM 699 O O . LEU A 1 90 ? -9.484 1.953 6.527 1.00 78.62 90 LEU A O 1
ATOM 703 N N . GLY A 1 91 ? -10.485 3.926 6.815 1.00 78.56 91 GLY A N 1
ATOM 704 C CA . GLY A 1 91 ? -11.829 3.452 6.466 1.00 78.56 91 GLY A CA 1
ATOM 705 C C . GLY A 1 91 ? -11.907 2.772 5.093 1.00 78.56 91 GLY A C 1
ATOM 706 O O . GLY A 1 91 ? -12.505 1.703 4.972 1.00 78.56 91 GLY A O 1
ATOM 707 N N . ARG A 1 92 ? -11.244 3.326 4.069 1.00 80.44 92 ARG A N 1
ATOM 708 C CA . ARG A 1 92 ? -11.138 2.686 2.743 1.00 80.44 92 ARG A CA 1
ATOM 709 C C . ARG A 1 92 ? -10.399 1.358 2.807 1.00 80.44 92 ARG A C 1
ATOM 711 O O . ARG A 1 92 ? -10.845 0.395 2.190 1.00 80.44 92 ARG A O 1
ATOM 718 N N . TRP A 1 93 ? -9.316 1.296 3.579 1.00 77.38 93 TRP A N 1
ATOM 719 C CA . TRP A 1 93 ? -8.598 0.046 3.793 1.00 77.38 93 TRP A CA 1
ATOM 720 C C . TRP A 1 93 ? -9.489 -1.014 4.447 1.00 77.38 93 TRP A C 1
ATOM 722 O O . TRP A 1 93 ? -9.420 -2.179 4.084 1.00 77.38 93 TRP A O 1
ATOM 732 N N . ARG A 1 94 ? -10.425 -0.613 5.321 1.00 75.62 94 ARG A N 1
ATOM 733 C CA . ARG A 1 94 ? -11.385 -1.557 5.929 1.00 75.62 94 ARG A CA 1
ATOM 734 C C . ARG A 1 94 ? -12.186 -2.280 4.887 1.00 75.62 94 ARG A C 1
ATOM 736 O O . ARG A 1 94 ? -12.322 -3.493 4.935 1.00 75.62 94 ARG A O 1
ATOM 743 N N . ARG A 1 95 ? -12.784 -1.481 4.009 1.00 79.06 95 ARG A N 1
ATOM 744 C CA . ARG A 1 95 ? -13.764 -1.972 3.058 1.00 79.06 95 ARG A CA 1
ATOM 745 C C . ARG A 1 95 ? -13.086 -2.932 2.107 1.00 79.06 95 ARG A C 1
ATOM 747 O O . ARG A 1 95 ? -13.565 -4.039 1.939 1.00 79.06 95 ARG A O 1
ATOM 754 N N . TRP A 1 96 ? -11.908 -2.564 1.611 1.00 80.50 96 TRP A N 1
ATOM 755 C CA . TRP A 1 96 ? -11.126 -3.469 0.781 1.00 80.50 96 TRP A CA 1
ATOM 756 C C . TRP A 1 96 ? -10.710 -4.748 1.526 1.00 80.50 96 TRP A C 1
ATOM 758 O O . TRP A 1 96 ? -10.777 -5.816 0.932 1.00 80.50 96 TRP A O 1
ATOM 768 N N . TRP A 1 97 ? -10.338 -4.689 2.814 1.00 75.94 97 TRP A N 1
ATOM 769 C CA . TRP A 1 97 ? -10.028 -5.902 3.588 1.00 75.94 97 TRP A CA 1
ATOM 770 C C . TRP A 1 97 ? -11.240 -6.828 3.694 1.00 75.94 97 TRP A C 1
ATOM 772 O O . TRP A 1 97 ? -11.166 -7.990 3.316 1.00 75.94 97 TRP A O 1
ATOM 782 N N . LEU A 1 98 ? -12.370 -6.293 4.156 1.00 74.88 98 LEU A N 1
ATOM 783 C CA . LEU A 1 98 ? -13.575 -7.084 4.398 1.00 74.88 98 LEU A CA 1
ATOM 784 C C . LEU A 1 98 ? -14.234 -7.588 3.108 1.00 74.88 98 LEU A C 1
ATOM 786 O O . LEU A 1 98 ? -14.901 -8.611 3.146 1.00 74.88 98 LEU A O 1
ATOM 790 N N . GLN A 1 99 ? -14.065 -6.885 1.986 1.00 78.62 99 GLN A N 1
ATOM 791 C CA . GLN A 1 99 ? -14.749 -7.213 0.732 1.00 78.62 99 GLN A CA 1
ATOM 792 C C . GLN A 1 99 ? -13.812 -7.858 -0.292 1.00 78.62 99 GLN A C 1
ATOM 794 O O . GLN A 1 99 ? -14.110 -8.910 -0.843 1.00 78.62 99 GLN A O 1
ATOM 799 N N . THR A 1 100 ? -12.668 -7.236 -0.572 1.00 76.75 100 THR A N 1
ATOM 800 C CA . THR A 1 100 ? -11.795 -7.636 -1.684 1.00 76.75 100 THR A CA 1
ATOM 801 C C . THR A 1 100 ? -10.757 -8.673 -1.270 1.00 76.75 100 THR A C 1
ATOM 803 O O . THR A 1 100 ? -10.495 -9.607 -2.023 1.00 76.75 100 THR A O 1
ATOM 806 N N . PHE A 1 101 ? -10.154 -8.531 -0.086 1.00 73.00 101 PHE A N 1
ATOM 807 C CA . PHE A 1 101 ? -9.156 -9.493 0.385 1.00 73.00 101 PHE A CA 1
ATOM 808 C C . PHE A 1 101 ? -9.785 -10.839 0.731 1.00 73.00 101 PHE A C 1
ATOM 810 O O . PHE A 1 101 ? -9.279 -11.865 0.287 1.00 73.00 101 PHE A O 1
ATOM 817 N N . VAL A 1 102 ? -10.913 -10.829 1.447 1.00 75.38 102 VAL A N 1
ATOM 818 C CA . VAL A 1 102 ? -11.667 -12.050 1.779 1.00 75.38 102 VAL A CA 1
ATOM 819 C C . VAL A 1 102 ? -12.120 -12.796 0.515 1.00 75.38 102 VAL A C 1
ATOM 821 O O . VAL A 1 102 ? -12.117 -14.021 0.487 1.00 75.38 102 VAL A O 1
ATOM 824 N N . ALA A 1 103 ? -12.422 -12.080 -0.570 1.00 78.19 103 ALA A N 1
ATOM 825 C CA . ALA A 1 103 ? -12.756 -12.695 -1.855 1.00 78.19 103 ALA A CA 1
ATOM 826 C C . ALA A 1 103 ? -11.539 -13.243 -2.631 1.00 78.19 103 ALA A C 1
ATOM 828 O O . ALA A 1 103 ? -11.714 -13.934 -3.635 1.00 78.19 103 ALA A O 1
ATOM 829 N N . SER A 1 104 ? -10.306 -12.937 -2.212 1.00 76.56 104 SER A N 1
ATOM 830 C CA . SER A 1 104 ? -9.098 -13.324 -2.944 1.00 76.56 104 SER A CA 1
ATOM 831 C C . SER A 1 104 ? -8.750 -14.805 -2.771 1.00 76.56 104 SER A C 1
ATOM 833 O O . SER A 1 104 ? -8.906 -15.378 -1.695 1.00 76.56 104 SER A O 1
ATOM 835 N N . GLU A 1 105 ? -8.173 -15.407 -3.814 1.00 75.00 105 GLU A N 1
ATOM 836 C CA . GLU A 1 105 ? -7.677 -16.793 -3.783 1.00 75.00 105 GLU A CA 1
ATOM 837 C C . GLU A 1 105 ? -6.631 -17.031 -2.687 1.00 75.00 105 GLU A C 1
ATOM 839 O O . GLU A 1 105 ? -6.530 -18.124 -2.136 1.00 75.00 105 GLU A O 1
ATOM 844 N N . VAL A 1 106 ? -5.872 -15.993 -2.328 1.00 74.12 106 VAL A N 1
ATOM 845 C CA . VAL A 1 106 ? -4.930 -16.053 -1.206 1.00 74.12 106 VAL A CA 1
ATOM 846 C C . VAL A 1 106 ? -5.679 -16.282 0.103 1.00 74.12 106 VAL A C 1
ATOM 848 O O . VAL A 1 106 ? -5.309 -17.176 0.853 1.00 74.12 106 VAL A O 1
ATOM 851 N N . TRP A 1 107 ? -6.741 -15.523 0.380 1.00 75.00 107 TRP A N 1
ATOM 852 C CA . TRP A 1 107 ? -7.521 -15.728 1.599 1.00 75.00 107 TRP A CA 1
ATOM 853 C C . TRP A 1 107 ? -8.199 -17.094 1.603 1.00 75.00 107 TRP A C 1
ATOM 855 O O . TRP A 1 107 ? -8.037 -17.821 2.573 1.00 75.00 107 TRP A O 1
ATOM 865 N N . LYS A 1 108 ? -8.854 -17.498 0.508 1.00 78.44 108 LYS A N 1
ATOM 866 C CA . LYS A 1 108 ? -9.519 -18.812 0.412 1.00 78.4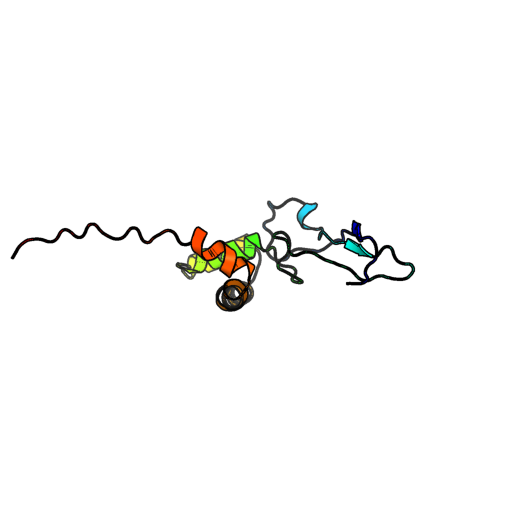4 108 LYS A CA 1
ATOM 867 C C . LYS A 1 108 ? -8.582 -19.987 0.719 1.00 78.44 108 LYS A C 1
ATOM 869 O O . LYS A 1 108 ? -8.997 -20.961 1.333 1.00 78.44 108 LYS A O 1
ATOM 874 N N . ARG A 1 109 ? -7.304 -19.891 0.333 1.00 82.31 109 ARG A N 1
ATOM 875 C CA . ARG A 1 109 ? -6.292 -20.932 0.596 1.00 82.31 109 ARG A CA 1
ATOM 876 C C . ARG A 1 109 ? -5.792 -20.966 2.037 1.00 82.31 109 ARG A C 1
ATOM 878 O O . ARG A 1 109 ? -5.310 -22.003 2.484 1.00 82.31 109 ARG A O 1
ATOM 885 N N . VAL A 1 110 ? -5.830 -19.837 2.742 1.00 77.31 110 VAL A N 1
ATOM 886 C CA . VAL A 1 110 ? -5.147 -19.678 4.035 1.00 77.31 110 VAL A CA 1
ATOM 887 C C . VAL A 1 110 ? -6.145 -19.490 5.186 1.00 77.31 110 VAL A C 1
ATOM 889 O O . VAL A 1 110 ? -5.805 -19.768 6.330 1.00 77.31 110 VAL A O 1
ATOM 892 N N . CYS A 1 111 ? -7.396 -19.106 4.913 1.00 72.88 111 CYS A N 1
ATOM 893 C CA . CYS A 1 111 ? -8.412 -18.838 5.930 1.00 72.88 111 CYS A CA 1
ATOM 894 C C . CYS A 1 111 ? -8.713 -20.062 6.798 1.00 72.88 111 CYS A C 1
ATOM 896 O O . CYS A 1 111 ? -8.788 -19.917 8.010 1.00 72.88 111 CYS A O 1
ATOM 898 N N . GLY A 1 112 ? -8.766 -21.266 6.219 1.00 72.00 112 GLY A N 1
ATOM 899 C CA . GLY A 1 112 ? -8.955 -22.507 6.981 1.00 72.00 112 GLY A CA 1
ATOM 900 C C . GLY A 1 112 ? -7.802 -22.834 7.941 1.00 72.00 112 GLY A C 1
ATOM 901 O O . GLY A 1 112 ? -8.004 -23.559 8.902 1.00 72.00 112 GLY A O 1
ATOM 902 N N . ARG A 1 113 ? -6.605 -22.272 7.716 1.00 70.94 113 ARG A N 1
ATOM 903 C CA . ARG A 1 113 ? -5.438 -22.411 8.610 1.00 70.94 113 ARG A CA 1
ATOM 904 C C . ARG A 1 113 ? -5.323 -21.273 9.627 1.00 70.94 113 ARG A C 1
ATOM 906 O O . ARG A 1 113 ? -4.613 -21.408 10.613 1.00 70.94 113 ARG A O 1
ATOM 913 N N . LEU A 1 114 ? -5.961 -20.135 9.347 1.00 63.84 114 LEU A N 1
ATOM 914 C CA . LEU A 1 114 ? -5.923 -18.923 10.174 1.00 63.84 114 LEU A CA 1
ATOM 915 C C . LEU A 1 114 ? -7.152 -18.761 11.065 1.00 63.84 114 LEU A C 1
ATOM 917 O O . LEU A 1 114 ? -7.119 -17.954 11.992 1.00 63.84 114 LEU A O 1
ATOM 921 N N . MET A 1 115 ? -8.236 -19.487 10.786 1.00 57.81 115 MET A N 1
ATOM 922 C CA . MET A 1 115 ? -9.317 -19.660 11.742 1.00 57.81 115 MET A CA 1
ATOM 923 C C . MET A 1 115 ? -8.735 -20.397 12.946 1.00 57.81 115 MET A C 1
ATOM 925 O O . MET A 1 115 ? -8.551 -21.610 12.919 1.00 57.81 115 MET A O 1
ATOM 929 N N . ILE A 1 116 ? -8.413 -19.641 13.997 1.00 45.91 116 ILE A N 1
ATOM 930 C CA . ILE A 1 116 ? -8.307 -20.191 15.345 1.00 45.91 116 ILE A CA 1
ATOM 931 C C . ILE A 1 116 ? -9.647 -20.890 15.562 1.00 45.91 116 ILE A C 1
ATOM 933 O O . ILE A 1 116 ? -10.688 -20.228 15.489 1.00 45.91 116 ILE A O 1
ATOM 937 N N . ALA A 1 117 ? -9.629 -22.218 15.716 1.00 43.56 117 ALA A N 1
ATOM 938 C CA . ALA A 1 117 ? -10.818 -22.952 16.117 1.00 43.56 117 ALA A CA 1
ATOM 939 C C . ALA A 1 117 ? -11.414 -22.194 17.308 1.00 43.56 117 ALA A C 1
ATOM 941 O O . ALA A 1 117 ? -10.648 -21.854 18.217 1.00 43.56 117 ALA A O 1
ATOM 942 N N . PRO A 1 118 ? -12.712 -21.838 17.306 1.00 43.06 118 PRO A N 1
ATOM 943 C CA . PRO A 1 118 ? -13.293 -21.287 18.512 1.00 43.06 118 PRO A CA 1
ATOM 944 C C . PRO A 1 118 ? -12.981 -22.299 19.608 1.00 43.06 118 PRO A C 1
ATOM 946 O O . PRO A 1 118 ? -13.331 -23.472 19.475 1.00 43.06 118 PRO A O 1
ATOM 949 N N . SER A 1 119 ? -12.254 -21.874 20.640 1.00 50.00 119 SER A N 1
ATOM 950 C CA . SER A 1 119 ? -12.114 -22.648 21.865 1.00 50.00 119 SER A CA 1
ATOM 951 C C . SER A 1 119 ? -13.506 -22.694 22.497 1.00 50.00 119 SER A C 1
ATOM 953 O O . SER A 1 119 ? -13.833 -21.898 23.370 1.00 50.00 119 SER A O 1
ATOM 955 N N . GLY A 1 120 ? -14.366 -23.547 21.943 1.00 43.31 120 GLY A N 1
ATOM 956 C CA . GLY A 1 120 ? -15.678 -23.892 22.450 1.00 43.31 120 GLY A CA 1
ATOM 957 C C . GLY A 1 120 ? -15.452 -24.901 23.559 1.00 43.31 120 GLY A C 1
ATOM 958 O O . GLY A 1 120 ? -14.999 -26.007 23.297 1.00 43.31 120 GLY A O 1
ATOM 959 N N . VAL A 1 121 ? -15.549 -24.449 24.805 1.00 46.50 121 VAL A N 1
ATOM 960 C CA . VAL A 1 121 ? -16.737 -24.713 25.623 1.00 46.50 121 VAL A CA 1
ATOM 961 C C . VAL A 1 121 ? -16.792 -26.196 25.981 1.00 46.50 121 VAL A C 1
ATOM 963 O O . VAL A 1 121 ? -17.318 -27.026 25.246 1.00 46.50 121 VAL A O 1
ATOM 966 N N . THR A 1 122 ? -16.246 -26.511 27.156 1.00 39.41 122 THR A N 1
ATOM 967 C CA . THR A 1 122 ? -16.677 -27.657 27.953 1.00 39.41 122 THR A CA 1
ATOM 968 C C . THR A 1 122 ? -18.191 -27.550 28.114 1.00 39.41 122 THR A C 1
ATOM 970 O O . THR A 1 122 ? -18.687 -26.716 28.869 1.00 39.41 122 THR A O 1
ATOM 973 N N . LEU A 1 123 ? -18.939 -28.365 27.371 1.00 42.50 123 LEU A N 1
ATOM 974 C CA . LEU A 1 123 ? -20.325 -28.651 27.712 1.00 42.50 123 LEU A CA 1
ATOM 975 C C . LEU A 1 123 ? -20.297 -29.496 28.986 1.00 42.50 123 LEU A C 1
ATOM 977 O O . LEU A 1 123 ? -20.236 -30.721 28.936 1.00 42.50 123 LEU A O 1
ATOM 981 N N . SER A 1 124 ? -20.299 -28.828 30.137 1.00 44.09 124 SER A N 1
ATOM 982 C CA . SER A 1 124 ? -20.764 -29.443 31.373 1.00 44.09 124 SER A CA 1
ATOM 983 C C . SER A 1 124 ? -22.275 -29.612 31.240 1.00 44.09 124 SER A C 1
ATOM 985 O O . SER A 1 124 ? -23.039 -28.696 31.536 1.00 44.09 124 SER A O 1
ATOM 987 N N . THR A 1 125 ? -22.705 -30.765 30.736 1.00 42.81 125 THR A N 1
ATOM 988 C CA . THR A 1 125 ? -24.094 -31.201 30.870 1.00 42.81 125 THR A CA 1
ATOM 989 C C . THR A 1 125 ? -24.297 -31.625 32.320 1.00 42.81 125 THR A C 1
ATOM 991 O O . THR A 1 125 ? -23.864 -32.699 32.732 1.00 42.81 125 THR A O 1
ATOM 994 N N . THR A 1 126 ? -24.920 -30.747 33.102 1.00 44.62 126 THR A N 1
ATOM 995 C CA . THR A 1 126 ? -25.545 -31.107 34.376 1.00 44.62 126 THR A CA 1
ATOM 996 C C . THR A 1 126 ? -26.816 -31.910 34.097 1.00 44.62 126 THR A C 1
ATOM 998 O O . THR A 1 126 ? -27.532 -31.643 33.135 1.00 44.62 126 THR A O 1
ATOM 1001 N N . ALA A 1 127 ? -27.030 -32.902 34.954 1.00 39.88 127 ALA A N 1
ATOM 1002 C CA . ALA A 1 127 ? -28.071 -33.916 34.951 1.00 39.88 127 ALA A CA 1
ATOM 1003 C C . ALA A 1 127 ? -29.524 -33.415 34.855 1.00 39.88 127 ALA A C 1
ATOM 1005 O O . ALA A 1 127 ? -29.861 -32.319 35.308 1.00 39.88 127 ALA A O 1
ATOM 1006 N N . GLY A 1 128 ? -30.366 -34.325 34.360 1.00 42.03 128 GLY A N 1
ATOM 1007 C CA . GLY A 1 128 ? -31.803 -34.443 34.590 1.00 42.03 128 GLY A CA 1
ATOM 1008 C C . GLY A 1 128 ? -32.190 -35.900 34.398 1.00 42.03 128 GLY A C 1
ATOM 1009 O O . GLY A 1 128 ? -31.918 -36.402 33.286 1.00 42.03 128 GLY A O 1
#

pLDDT: mean 74.82, std 13.31, range [39.41, 93.06]

Foldseek 3Di:
DPPADWDWDKDAAQAQQDFPPPDPCLRIATWTFGPPPPGRDIDRDDDQSAHPPDSHRNVLLVVLQVCPVDDDPVNLVVSCVRRVHDSVVSVVSNCCVVPVVCPDPVCVVCVVVVPPPPPDDDPPDDDD

Secondary structure (DSSP, 8-state):
---SPEEE--EE---BT--TTS-GGGGEE--EEE-STT---EE----SSS-TTSSB-HHHHHHHHHGGGG--HHHHHHHHHHHT--HHHHHHHHHHIIIIITTSHHHHHHHHHHS-------------

Sequence (128 aa):
MCGGRLHRANYPRKPRGSPAA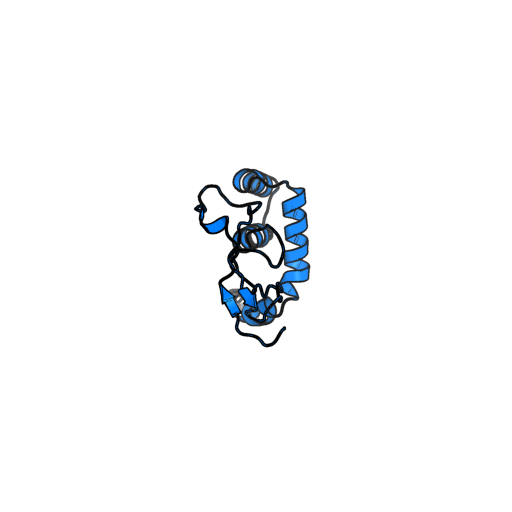LGPDYGRRFSFCCDRDACRKRTTPPSMRFLGRHVYLAAVFVLASAMRHGMTAVRAAKLTAWLGVSRRTLGRWRRWWLQTFVASEVWKRVCGRLMIAPSGVTLSTTAG

Radius of gyration: 20.2 Å; chains: 1; bounding box: 47×44×63 Å